Protein AF-A0A2V7J668-F1 (afdb_monomer_lite)

pLDDT: mean 85.53, std 18.86, range [38.38, 98.31]

Radius of gyration: 23.27 Å; chains: 1; bounding box: 38×22×91 Å

Sequence (118 aa):
MPLKPTGHMTRWLVTAAIVAVACSGSPIMTHEQLESEMRHLRSLDAEAQLLQDVVAAHHSKSRFTREHARYLQRSAHEHAHSLAQARSVPGDEAELERVRAAATRLEERFVALVIEMQ

Secondary structure (DSSP, 8-state):
-PPPP-TTHHHHHHHHHHHHHHSS---EE-HHHHHHHHHHHHHHHHHHHHHHHHHHTT-S-HHHHHHHHHHHHHHHHHHHHHHHH-EEPTT-HHHHHHHHHHHHHHHHHHHHHHHHT-

Structure (mmCIF, N/CA/C/O backbone):
data_AF-A0A2V7J668-F1
#
_entry.id   AF-A0A2V7J668-F1
#
loop_
_atom_site.group_PDB
_atom_site.id
_atom_site.type_symbol
_atom_site.label_atom_id
_atom_site.label_alt_id
_atom_site.label_comp_id
_atom_site.label_asym_id
_atom_site.label_entity_id
_atom_site.label_seq_id
_atom_site.pdbx_P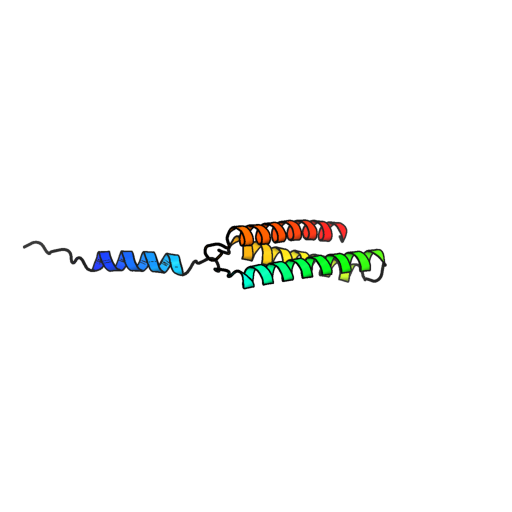DB_ins_code
_atom_site.Cartn_x
_atom_site.Cartn_y
_atom_site.Cartn_z
_atom_site.occupancy
_atom_site.B_iso_or_equiv
_atom_site.auth_seq_id
_atom_site.auth_comp_id
_atom_site.auth_asym_id
_atom_site.auth_atom_id
_atom_site.pdbx_PDB_model_num
ATOM 1 N N . MET A 1 1 ? -6.651 -9.460 70.629 1.00 38.38 1 MET A N 1
ATOM 2 C CA . MET A 1 1 ? -6.941 -8.463 69.574 1.00 38.38 1 MET A CA 1
ATOM 3 C C . MET A 1 1 ? -6.182 -8.859 68.310 1.00 38.38 1 MET A C 1
ATOM 5 O O . MET A 1 1 ? -4.973 -8.673 68.299 1.00 38.38 1 MET A O 1
ATOM 9 N N . PRO A 1 2 ? -6.815 -9.461 67.289 1.00 40.97 2 PRO A N 1
ATOM 10 C CA . PRO A 1 2 ? -6.174 -9.668 65.996 1.00 40.97 2 PRO A CA 1
ATOM 11 C C . PRO A 1 2 ? -6.401 -8.451 65.085 1.00 40.97 2 PRO A C 1
ATOM 13 O O . PRO A 1 2 ? -7.495 -7.885 65.034 1.00 40.97 2 PRO A O 1
ATOM 16 N N . LEU A 1 3 ? -5.328 -8.029 64.416 1.00 55.97 3 LEU A N 1
ATOM 17 C CA . LEU A 1 3 ? -5.255 -6.856 63.547 1.00 55.97 3 LEU A CA 1
ATOM 18 C C . LEU A 1 3 ? -6.170 -7.019 62.324 1.00 55.97 3 LEU A C 1
ATOM 20 O O . LEU A 1 3 ? -6.101 -8.004 61.593 1.00 55.97 3 LEU A O 1
ATOM 24 N N . LYS A 1 4 ? -7.034 -6.022 62.122 1.00 48.50 4 LYS A N 1
ATOM 25 C CA . LYS A 1 4 ? -7.960 -5.890 60.993 1.00 48.50 4 LYS A CA 1
ATOM 26 C C . LYS A 1 4 ? -7.144 -5.653 59.707 1.00 48.50 4 LYS A C 1
ATOM 28 O O . LYS A 1 4 ? -6.372 -4.693 59.687 1.00 48.50 4 LYS A O 1
ATOM 33 N N . PRO A 1 5 ? -7.302 -6.455 58.639 1.00 50.97 5 PRO A N 1
ATOM 34 C CA . PRO A 1 5 ? -6.637 -6.175 57.377 1.00 50.97 5 PRO A CA 1
ATOM 35 C C . PRO A 1 5 ? -7.254 -4.916 56.763 1.00 50.97 5 PRO A C 1
ATOM 37 O O . PRO A 1 5 ? -8.465 -4.808 56.565 1.00 50.97 5 PRO A O 1
ATOM 40 N N . THR A 1 6 ? -6.405 -3.924 56.529 1.00 50.59 6 THR A N 1
ATOM 41 C CA . THR A 1 6 ? -6.740 -2.622 55.962 1.00 50.59 6 THR A CA 1
ATOM 42 C C . THR A 1 6 ? -7.185 -2.794 54.508 1.00 50.59 6 THR A C 1
ATOM 44 O O . THR A 1 6 ? -6.379 -3.046 53.616 1.00 50.59 6 THR A O 1
ATOM 47 N N . GLY A 1 7 ? -8.484 -2.608 54.246 1.00 52.00 7 GLY A N 1
ATOM 48 C CA . GLY A 1 7 ? -9.124 -2.690 52.918 1.00 52.00 7 GLY A CA 1
ATOM 49 C C . GLY A 1 7 ? -8.642 -1.671 51.871 1.00 52.00 7 GLY A C 1
ATOM 50 O O . GLY A 1 7 ? -9.290 -1.480 50.847 1.00 52.00 7 GLY A O 1
ATOM 51 N N . HIS A 1 8 ? -7.510 -1.009 52.113 1.00 50.56 8 HIS A N 1
ATOM 52 C CA . HIS A 1 8 ? -6.889 -0.062 51.197 1.00 50.56 8 HIS A CA 1
ATOM 53 C C . HIS A 1 8 ? -5.944 -0.738 50.196 1.00 50.56 8 HIS A C 1
ATOM 55 O O . HIS A 1 8 ? -5.902 -0.306 49.049 1.00 50.56 8 HIS A O 1
ATOM 61 N N . MET A 1 9 ? -5.220 -1.803 50.570 1.00 47.22 9 MET A N 1
ATOM 62 C CA . MET A 1 9 ? -4.214 -2.415 49.678 1.00 47.22 9 MET A CA 1
ATOM 63 C C . MET A 1 9 ? -4.844 -3.126 48.473 1.00 47.22 9 MET A C 1
ATOM 65 O O . MET A 1 9 ? -4.333 -3.025 47.361 1.00 47.22 9 MET A O 1
ATOM 69 N N . THR A 1 10 ? -6.001 -3.764 48.653 1.00 52.12 10 THR A N 1
ATOM 70 C CA . THR A 1 10 ? -6.701 -4.475 47.571 1.00 52.12 10 THR A CA 1
ATOM 71 C C . THR A 1 10 ? -7.255 -3.522 46.511 1.00 52.12 10 THR A C 1
ATOM 73 O O . THR A 1 10 ? -7.300 -3.859 45.332 1.00 52.12 10 THR A O 1
ATOM 76 N N . ARG A 1 11 ? -7.628 -2.298 46.908 1.00 50.97 11 ARG A N 1
ATOM 77 C CA . ARG A 1 11 ? -8.178 -1.280 46.003 1.00 50.97 11 ARG A CA 1
ATOM 78 C C . ARG A 1 11 ? -7.108 -0.664 45.096 1.00 50.97 11 ARG A C 1
ATOM 80 O O . ARG A 1 11 ? -7.419 -0.309 43.968 1.00 50.97 11 ARG A O 1
ATOM 87 N N . TRP A 1 12 ? -5.854 -0.589 45.545 1.00 49.69 12 TRP A N 1
ATOM 88 C CA . TRP A 1 12 ? -4.736 -0.118 44.715 1.00 49.69 12 TRP A CA 1
ATOM 89 C C . TRP A 1 12 ? -4.316 -1.134 43.646 1.00 49.69 12 TRP A C 1
ATOM 91 O O . TRP A 1 12 ? -3.990 -0.739 42.528 1.00 49.69 12 TRP A O 1
ATOM 101 N N . LEU A 1 13 ? -4.392 -2.433 43.951 1.00 51.81 13 LEU A N 1
ATOM 102 C CA . LEU A 1 13 ? -4.047 -3.491 42.994 1.00 51.81 13 LEU A CA 1
ATOM 103 C C . LEU A 1 13 ? -5.027 -3.564 41.809 1.00 51.81 13 LEU A C 1
ATOM 105 O O . LEU A 1 13 ? -4.602 -3.796 40.681 1.00 51.81 13 LEU A O 1
ATOM 109 N N . VAL A 1 14 ? -6.318 -3.293 42.031 1.00 52.81 14 VAL A N 1
ATOM 110 C CA . VAL A 1 14 ? -7.330 -3.284 40.954 1.00 52.81 14 VAL A CA 1
ATOM 111 C C . VAL A 1 14 ? -7.162 -2.072 40.028 1.00 52.81 14 VAL A C 1
ATOM 113 O O . VAL A 1 14 ? -7.268 -2.211 38.812 1.00 52.81 14 VAL A O 1
ATOM 116 N N . THR A 1 15 ? -6.826 -0.896 40.563 1.00 51.69 15 THR A N 1
ATOM 117 C CA . THR A 1 15 ? -6.607 0.311 39.745 1.00 51.69 15 THR A CA 1
ATOM 118 C C . THR A 1 15 ? -5.348 0.195 38.878 1.00 51.69 15 THR A C 1
ATOM 120 O O . THR A 1 15 ? -5.353 0.632 37.730 1.00 51.69 15 THR A O 1
ATOM 123 N N . ALA A 1 16 ? -4.289 -0.449 39.383 1.00 49.84 16 ALA A N 1
ATOM 124 C CA . ALA A 1 16 ? -3.068 -0.695 38.613 1.00 49.84 16 ALA A CA 1
ATOM 125 C C . ALA A 1 16 ? -3.299 -1.662 37.433 1.00 49.84 16 ALA A C 1
ATOM 127 O O . ALA A 1 16 ? -2.741 -1.460 36.356 1.00 49.84 16 ALA A O 1
ATOM 128 N N . ALA A 1 17 ? -4.172 -2.662 37.600 1.00 52.06 17 ALA A N 1
ATOM 129 C CA . ALA A 1 17 ? -4.523 -3.591 36.526 1.00 52.06 17 ALA A CA 1
ATOM 130 C C . ALA A 1 17 ? -5.310 -2.915 35.384 1.00 52.06 17 ALA A C 1
ATOM 132 O O . ALA A 1 17 ? -5.101 -3.247 34.222 1.00 52.06 17 ALA A O 1
ATOM 133 N N . ILE A 1 18 ? -6.164 -1.930 35.687 1.00 51.59 18 ILE A N 1
ATOM 134 C CA . ILE A 1 18 ? -6.962 -1.216 34.672 1.00 51.59 18 ILE A CA 1
ATOM 135 C C . ILE A 1 18 ? -6.097 -0.225 33.872 1.00 51.59 18 ILE A C 1
ATOM 137 O O . ILE A 1 18 ? -6.274 -0.089 32.663 1.00 51.59 18 ILE A O 1
ATOM 141 N N . VAL A 1 19 ? -5.104 0.410 34.505 1.00 51.19 19 VAL A N 1
ATOM 142 C CA . VAL A 1 19 ? -4.162 1.313 33.815 1.00 51.19 19 VAL A CA 1
ATOM 143 C C . VAL A 1 19 ? -3.175 0.538 32.927 1.00 51.19 19 VAL A C 1
ATOM 145 O O . VAL A 1 19 ? -2.806 1.022 31.860 1.00 51.19 19 VAL A O 1
ATOM 148 N N . ALA A 1 20 ? -2.811 -0.697 33.288 1.00 48.88 20 ALA A N 1
ATOM 149 C CA . ALA A 1 20 ? -1.940 -1.539 32.461 1.00 48.88 20 ALA A CA 1
ATOM 150 C C . ALA A 1 20 ? -2.581 -1.970 31.121 1.00 48.88 20 ALA A C 1
ATOM 152 O O . ALA A 1 20 ? -1.870 -2.181 30.138 1.00 48.88 20 ALA A O 1
ATOM 153 N N . VAL A 1 21 ? -3.916 -2.044 31.039 1.00 51.41 21 VAL A N 1
ATOM 154 C CA . VAL A 1 21 ? -4.636 -2.367 29.789 1.00 51.41 21 VAL A CA 1
ATOM 155 C C . VAL A 1 21 ? -4.737 -1.153 28.853 1.00 51.41 21 VAL A C 1
ATOM 157 O O . VAL A 1 21 ? -4.841 -1.319 27.641 1.00 51.41 21 VAL A O 1
ATOM 160 N N . ALA A 1 22 ? -4.642 0.071 29.380 1.00 47.62 22 ALA A N 1
ATOM 161 C CA . ALA A 1 22 ? -4.762 1.297 28.588 1.00 47.62 22 ALA A CA 1
ATOM 162 C C . ALA A 1 22 ? -3.462 1.711 27.867 1.00 47.62 22 ALA A C 1
ATOM 164 O O . ALA A 1 22 ? -3.519 2.474 26.908 1.00 47.62 22 ALA A O 1
ATOM 165 N N . CYS A 1 23 ? -2.300 1.196 28.285 1.00 47.81 23 CYS A N 1
ATOM 166 C CA . CYS A 1 23 ? -0.994 1.612 27.750 1.00 47.81 23 CYS A CA 1
ATOM 167 C C . CYS A 1 23 ? -0.309 0.575 26.842 1.00 47.81 23 CYS A C 1
ATOM 169 O O . CYS A 1 23 ? 0.794 0.822 26.367 1.00 47.81 23 CYS A O 1
ATOM 171 N N . SER A 1 24 ? -0.953 -0.563 26.570 1.00 48.22 24 SER A N 1
ATOM 172 C CA . SER A 1 24 ? -0.550 -1.503 25.504 1.00 48.22 24 SER A CA 1
ATOM 173 C C . SER A 1 24 ? -1.402 -1.335 24.235 1.00 48.22 24 SER A C 1
ATOM 175 O O . SER A 1 24 ? -1.435 -2.206 23.369 1.00 48.22 24 SER A O 1
ATOM 177 N N . GLY A 1 25 ? -2.136 -0.219 24.158 1.00 55.06 25 GLY A N 1
ATOM 178 C CA . GLY A 1 25 ? -3.237 0.003 23.235 1.00 55.06 25 GLY A CA 1
ATOM 179 C C . GLY A 1 25 ? -2.794 0.180 21.790 1.00 55.06 25 GLY A C 1
ATOM 180 O O . GLY A 1 25 ? -2.253 1.218 21.420 1.00 55.06 25 GLY A O 1
ATOM 181 N N . SER A 1 26 ? -3.110 -0.823 20.974 1.00 68.94 26 SER A N 1
ATOM 182 C CA . SER A 1 26 ? -3.520 -0.675 19.577 1.00 68.94 26 SER A CA 1
ATOM 183 C C . SER A 1 26 ? -3.997 0.746 19.234 1.00 68.94 26 SER A C 1
ATOM 185 O O . SER A 1 26 ? -4.933 1.217 19.893 1.00 68.94 26 SER A O 1
ATOM 187 N N . PRO A 1 27 ? -3.426 1.424 18.219 1.00 86.44 27 PRO A N 1
ATOM 188 C CA . PRO A 1 27 ? -3.860 2.767 17.853 1.00 86.44 27 PRO A CA 1
ATOM 189 C C . PRO A 1 27 ? -5.344 2.748 17.467 1.00 86.44 27 PRO A C 1
ATOM 191 O O . PRO A 1 27 ? -5.766 1.937 16.640 1.00 86.44 27 PRO A O 1
ATOM 194 N N . ILE A 1 28 ? -6.139 3.618 18.097 1.00 92.62 28 ILE A N 1
ATOM 195 C CA . ILE A 1 28 ? -7.545 3.819 17.734 1.00 92.62 28 ILE A CA 1
ATOM 196 C C . ILE A 1 28 ? -7.585 4.780 16.545 1.00 92.62 28 ILE A C 1
ATOM 198 O O . ILE A 1 28 ? -7.021 5.869 16.625 1.00 92.62 28 ILE A O 1
ATOM 202 N N . MET A 1 29 ? -8.243 4.371 15.464 1.00 94.31 29 MET A N 1
ATOM 203 C CA . MET A 1 29 ? -8.367 5.119 14.218 1.00 94.31 29 MET A CA 1
ATOM 204 C C . MET A 1 29 ? -9.778 5.675 14.049 1.00 94.31 29 MET A C 1
ATOM 206 O O . MET A 1 29 ? -10.762 4.954 14.236 1.00 94.31 29 MET A O 1
ATOM 210 N N . THR A 1 30 ? -9.866 6.949 13.676 1.00 95.25 30 THR A N 1
ATOM 211 C CA . THR A 1 30 ? -11.113 7.592 13.247 1.00 95.25 30 THR A CA 1
ATOM 212 C C . THR A 1 30 ? -11.412 7.281 11.782 1.00 95.25 30 THR A C 1
ATOM 214 O O . THR A 1 30 ? -10.512 6.907 11.023 1.00 95.25 30 THR A O 1
ATOM 217 N N . HIS A 1 31 ? -12.659 7.497 11.365 1.00 95.44 31 HIS A N 1
ATOM 218 C CA . HIS A 1 31 ? -13.082 7.437 9.969 1.00 95.44 31 HIS A CA 1
ATOM 219 C C . HIS A 1 31 ? -12.129 8.182 9.013 1.00 95.44 31 HIS A C 1
ATOM 221 O O . HIS A 1 31 ? -11.648 7.612 8.037 1.00 95.44 31 HIS A O 1
ATOM 227 N N . GLU A 1 32 ? -11.755 9.429 9.323 1.00 95.81 32 GLU A N 1
ATOM 228 C CA . GLU A 1 32 ? -10.884 10.236 8.457 1.00 95.81 32 GLU A CA 1
ATOM 229 C C . GLU A 1 32 ? -9.474 9.647 8.334 1.00 95.81 32 GLU A C 1
ATOM 231 O O . GLU A 1 32 ? -8.840 9.743 7.278 1.00 95.81 32 GLU A O 1
ATOM 236 N N . GLN A 1 33 ? -8.972 9.028 9.407 1.00 96.06 33 GLN A N 1
ATOM 237 C CA . GLN A 1 33 ? -7.688 8.332 9.388 1.00 96.06 33 GLN A CA 1
ATOM 238 C C . GLN A 1 33 ? -7.768 7.071 8.524 1.00 96.06 33 GLN A C 1
ATOM 240 O O . GLN A 1 33 ? -6.859 6.831 7.732 1.00 96.06 33 GLN A O 1
ATOM 245 N N . LEU A 1 34 ? -8.862 6.308 8.610 1.00 97.00 34 LEU A N 1
ATOM 246 C CA . LEU A 1 34 ? -9.096 5.136 7.762 1.00 97.00 34 LEU A CA 1
ATOM 247 C C . LEU A 1 34 ? -9.214 5.514 6.278 1.00 97.00 34 LEU A C 1
ATOM 249 O O . LEU A 1 34 ? -8.608 4.862 5.424 1.00 97.00 34 LEU A O 1
ATOM 253 N N . GLU A 1 35 ? -9.915 6.602 5.955 1.00 97.31 35 GLU A N 1
ATOM 254 C CA . GLU A 1 35 ? -9.954 7.123 4.588 1.00 97.31 35 GLU A CA 1
ATOM 255 C C . GLU A 1 35 ? -8.569 7.561 4.098 1.00 97.31 35 GLU A C 1
ATOM 257 O O . GLU A 1 35 ? -8.209 7.346 2.936 1.00 97.31 35 GLU A O 1
ATOM 262 N N . SER A 1 36 ? -7.793 8.210 4.969 1.00 96.94 36 SER A N 1
ATOM 263 C CA . SER A 1 36 ? -6.438 8.650 4.645 1.00 96.94 36 SER A CA 1
ATOM 264 C C . SER A 1 36 ? -5.525 7.464 4.349 1.00 96.94 36 SER A C 1
ATOM 266 O O . SER A 1 36 ? -4.810 7.490 3.347 1.00 96.94 36 SER A O 1
ATOM 268 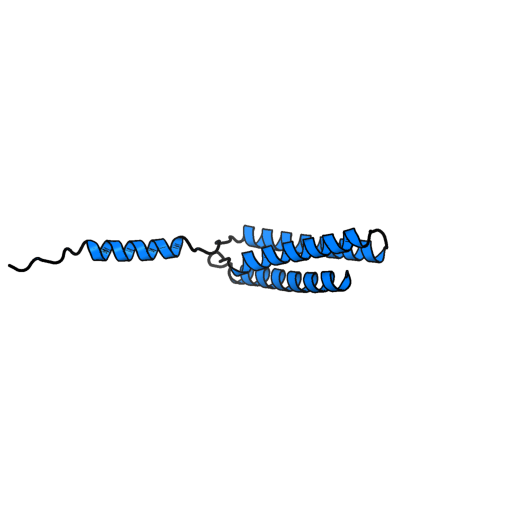N N . GLU A 1 37 ? -5.598 6.405 5.155 1.00 97.19 37 GLU A N 1
ATOM 269 C CA . GLU A 1 37 ? -4.888 5.152 4.896 1.00 97.19 37 GLU A CA 1
ATOM 270 C C . GLU A 1 37 ? -5.313 4.534 3.564 1.00 97.19 37 GLU A C 1
ATOM 272 O O . GLU A 1 37 ? -4.468 4.188 2.744 1.00 97.19 37 GLU A O 1
ATOM 277 N N . MET A 1 38 ? -6.614 4.480 3.269 1.00 98.00 38 MET A N 1
ATOM 278 C CA . MET A 1 38 ? -7.095 3.981 1.978 1.00 98.00 38 MET A CA 1
ATOM 279 C C . MET A 1 38 ? -6.547 4.795 0.794 1.00 98.00 38 MET A C 1
ATOM 281 O O . MET A 1 38 ? -6.179 4.223 -0.235 1.00 98.00 38 MET A O 1
ATOM 285 N N . ARG A 1 39 ? -6.474 6.128 0.912 1.00 98.00 39 ARG A N 1
ATOM 286 C CA . ARG A 1 39 ? -5.857 6.987 -0.114 1.00 98.00 39 ARG A CA 1
ATOM 287 C C . ARG A 1 39 ? -4.364 6.699 -0.266 1.00 98.00 39 ARG A C 1
ATOM 289 O O . ARG A 1 39 ? -3.887 6.642 -1.397 1.00 98.00 39 ARG A O 1
ATOM 296 N N . HIS A 1 40 ? -3.653 6.473 0.836 1.00 97.38 40 HIS A N 1
ATOM 297 C CA . HIS A 1 40 ? -2.237 6.116 0.809 1.00 97.38 40 HIS A CA 1
ATOM 298 C C . HIS A 1 40 ? -2.022 4.774 0.096 1.00 97.38 40 HIS A C 1
ATOM 300 O O . HIS A 1 40 ? -1.251 4.706 -0.858 1.00 97.38 40 HIS A O 1
ATOM 306 N N . LEU A 1 41 ? -2.777 3.733 0.461 1.00 98.00 41 LEU A N 1
ATOM 307 C CA . LEU A 1 41 ? -2.701 2.421 -0.190 1.00 98.00 41 LEU A CA 1
ATOM 308 C C . LEU A 1 41 ? -2.948 2.518 -1.705 1.00 98.00 41 LEU A C 1
ATOM 310 O O . LEU A 1 41 ? -2.219 1.918 -2.489 1.00 98.00 41 LEU A O 1
ATOM 314 N N . ARG A 1 42 ? -3.923 3.330 -2.137 1.00 98.00 42 ARG A N 1
ATOM 315 C CA . ARG A 1 42 ? -4.164 3.594 -3.569 1.00 98.00 42 ARG A CA 1
ATOM 316 C C . ARG A 1 42 ? -3.003 4.323 -4.246 1.00 98.00 42 ARG A C 1
ATOM 318 O O . ARG A 1 42 ? -2.727 4.057 -5.411 1.00 98.00 42 ARG A O 1
ATOM 325 N N . SER A 1 43 ? -2.334 5.234 -3.542 1.00 97.88 43 SER A N 1
ATOM 326 C CA . SER A 1 43 ? -1.149 5.926 -4.060 1.00 97.88 43 SER A CA 1
ATOM 327 C C . SER A 1 43 ? 0.012 4.960 -4.286 1.00 97.88 43 SER A C 1
ATOM 329 O O . SER A 1 43 ? 0.637 5.012 -5.341 1.00 97.88 43 SER A O 1
ATOM 331 N N . LEU A 1 44 ? 0.268 4.054 -3.338 1.00 97.81 44 LEU A N 1
ATOM 332 C CA . LEU A 1 44 ? 1.292 3.015 -3.487 1.00 97.81 44 LEU A CA 1
ATOM 333 C C . LEU A 1 44 ? 0.971 2.085 -4.664 1.00 97.81 44 LEU A C 1
ATOM 335 O O . LEU A 1 44 ? 1.851 1.740 -5.448 1.00 97.81 44 LEU A O 1
ATOM 339 N N . ASP A 1 45 ? -0.298 1.704 -4.818 1.00 97.81 45 ASP A N 1
ATOM 340 C CA . ASP A 1 45 ? -0.758 0.875 -5.935 1.00 97.81 45 ASP A CA 1
ATOM 341 C C . ASP A 1 45 ? -0.526 1.553 -7.299 1.00 97.81 45 ASP A C 1
ATOM 343 O O . ASP A 1 45 ? -0.057 0.921 -8.249 1.00 97.81 45 ASP A O 1
ATOM 347 N N . ALA A 1 46 ? -0.787 2.862 -7.380 1.00 97.94 46 ALA A N 1
ATOM 348 C CA . ALA A 1 46 ? -0.508 3.664 -8.567 1.00 97.94 46 ALA A CA 1
ATOM 349 C C . ALA A 1 46 ? 1.000 3.786 -8.848 1.00 97.94 46 ALA A C 1
ATOM 351 O O . ALA A 1 46 ? 1.418 3.684 -10.000 1.00 97.94 46 ALA A O 1
ATOM 352 N N . GLU A 1 47 ? 1.828 3.955 -7.816 1.00 97.62 47 GLU A N 1
ATOM 353 C CA . GLU A 1 47 ? 3.290 3.986 -7.952 1.00 97.62 47 GLU A CA 1
ATOM 354 C C . GLU A 1 47 ? 3.842 2.649 -8.470 1.00 97.62 47 GLU A C 1
ATOM 356 O O . GLU A 1 47 ? 4.708 2.630 -9.346 1.00 97.62 47 GLU A O 1
ATOM 361 N N . ALA A 1 48 ? 3.282 1.522 -8.023 1.00 96.25 48 ALA A N 1
ATOM 362 C CA . ALA A 1 48 ? 3.630 0.208 -8.553 1.00 96.25 48 ALA A CA 1
ATOM 363 C C . ALA A 1 48 ? 3.269 0.056 -10.035 1.00 96.25 48 ALA A C 1
ATOM 365 O O . ALA A 1 48 ? 4.065 -0.489 -10.802 1.00 96.25 48 ALA A O 1
ATOM 366 N N . GLN A 1 49 ? 2.108 0.569 -10.455 1.00 96.75 49 GLN A N 1
ATOM 367 C CA . GLN A 1 49 ? 1.733 0.582 -11.869 1.00 96.75 49 GLN A CA 1
ATOM 368 C C . GLN A 1 49 ? 2.716 1.420 -12.699 1.00 96.75 49 GLN A C 1
ATOM 370 O O . GLN A 1 49 ? 3.197 0.956 -13.730 1.00 96.75 49 GLN A O 1
ATOM 375 N N . LEU A 1 50 ? 3.086 2.611 -12.219 1.00 96.12 50 LEU A N 1
ATOM 376 C CA . LEU A 1 50 ? 4.080 3.457 -12.886 1.00 96.12 50 LEU A CA 1
ATOM 377 C C . LEU A 1 50 ? 5.437 2.754 -13.008 1.00 96.12 50 LEU A C 1
ATOM 379 O O . LEU A 1 50 ? 6.090 2.848 -14.048 1.00 96.12 50 LEU A O 1
ATOM 383 N N . LEU A 1 51 ? 5.862 2.024 -11.973 1.00 95.00 51 LEU A N 1
ATOM 384 C CA . LEU A 1 51 ? 7.089 1.237 -12.032 1.00 95.00 51 LEU A CA 1
ATOM 385 C C . LEU A 1 51 ? 7.005 0.154 -13.116 1.00 95.00 51 LEU A C 1
ATOM 387 O O . LEU A 1 51 ? 7.955 -0.004 -13.884 1.00 95.00 51 LEU A O 1
ATOM 391 N N . GLN A 1 52 ? 5.888 -0.573 -13.194 1.00 94.62 52 GLN A N 1
ATOM 392 C CA . GLN A 1 52 ? 5.669 -1.600 -14.217 1.00 94.62 52 GLN A CA 1
ATOM 393 C C . GLN A 1 52 ? 5.712 -1.002 -15.631 1.00 94.62 52 GLN A C 1
ATOM 395 O O . GLN A 1 52 ? 6.386 -1.553 -16.502 1.00 94.62 52 GLN A O 1
ATOM 400 N N . ASP A 1 53 ? 5.095 0.161 -15.840 1.00 94.88 53 ASP A N 1
ATOM 401 C CA . ASP A 1 53 ? 5.104 0.856 -17.130 1.00 94.88 53 ASP A CA 1
ATOM 402 C C . ASP A 1 53 ? 6.525 1.302 -17.527 1.00 94.88 53 ASP A C 1
ATOM 404 O O . ASP A 1 53 ? 6.953 1.124 -18.670 1.00 94.88 53 ASP A O 1
ATOM 408 N N . VAL A 1 54 ? 7.304 1.826 -16.573 1.00 92.62 54 VAL A N 1
ATOM 409 C CA . VAL A 1 54 ? 8.709 2.215 -16.790 1.00 92.62 54 VAL A CA 1
ATOM 410 C C . VAL A 1 54 ? 9.583 1.007 -17.141 1.00 92.62 54 VAL A C 1
ATOM 412 O O . VAL A 1 54 ? 10.470 1.115 -17.997 1.00 92.62 54 VAL A O 1
ATOM 415 N N . VAL A 1 55 ? 9.341 -0.139 -16.500 1.00 92.88 55 VAL A N 1
ATOM 416 C CA . VAL A 1 55 ? 10.040 -1.397 -16.797 1.00 92.88 55 VAL A CA 1
ATOM 417 C C . VAL A 1 55 ? 9.689 -1.894 -18.195 1.00 92.88 55 VAL A C 1
ATOM 419 O O . VAL A 1 55 ? 10.599 -2.214 -18.961 1.00 92.88 55 VAL A O 1
ATOM 422 N N . ALA A 1 56 ? 8.403 -1.905 -18.550 1.00 92.81 56 ALA A N 1
ATOM 423 C CA . ALA A 1 56 ? 7.930 -2.315 -19.870 1.00 92.81 56 ALA A CA 1
ATOM 424 C C . ALA A 1 56 ? 8.477 -1.416 -20.993 1.00 92.81 56 ALA A C 1
ATOM 426 O O . ALA A 1 56 ? 8.789 -1.898 -22.079 1.00 92.81 56 ALA A O 1
ATOM 427 N N . ALA A 1 57 ? 8.659 -0.121 -20.721 1.00 93.88 57 ALA A N 1
ATOM 428 C CA . ALA A 1 57 ? 9.271 0.826 -21.650 1.00 93.88 57 ALA A CA 1
ATOM 429 C C . ALA A 1 57 ? 10.808 0.718 -21.736 1.00 93.88 57 ALA A C 1
ATOM 431 O O . ALA A 1 57 ? 11.424 1.446 -22.510 1.00 93.88 57 ALA A O 1
ATOM 432 N N . HIS A 1 58 ? 11.453 -0.145 -20.941 1.00 89.62 58 HIS A N 1
ATOM 433 C CA . HIS A 1 58 ? 12.915 -0.217 -20.806 1.00 89.62 58 HIS A CA 1
ATOM 434 C C . HIS A 1 58 ? 13.570 1.130 -20.429 1.00 89.62 58 HIS A C 1
ATOM 436 O O . HIS A 1 58 ? 14.724 1.397 -20.768 1.00 89.62 58 HIS A O 1
ATOM 442 N N . HIS A 1 59 ? 12.845 1.984 -19.700 1.00 89.00 59 HIS A N 1
ATOM 443 C CA . HIS A 1 59 ? 13.282 3.333 -19.323 1.00 89.00 59 HIS A CA 1
ATOM 444 C C . HIS A 1 59 ? 13.947 3.402 -17.936 1.00 89.00 59 HIS A C 1
ATOM 446 O O . HIS A 1 59 ? 14.243 4.491 -17.442 1.00 89.00 59 HIS A O 1
ATOM 452 N N . SER A 1 60 ? 14.234 2.262 -17.299 1.00 88.69 60 SER A N 1
ATOM 453 C CA . SER A 1 60 ? 14.940 2.201 -16.016 1.00 88.69 60 SER A CA 1
ATOM 454 C C . SER A 1 60 ? 16.153 1.278 -16.037 1.00 88.69 60 SER A C 1
ATOM 456 O O . SER A 1 60 ? 16.276 0.332 -16.812 1.00 88.69 60 SER A O 1
ATOM 458 N N . LYS A 1 61 ? 17.071 1.539 -15.104 1.00 92.94 61 LYS A N 1
ATOM 459 C CA . LYS A 1 61 ? 18.152 0.605 -14.780 1.00 92.94 61 LYS A CA 1
ATOM 460 C C . LYS A 1 61 ? 17.593 -0.513 -13.901 1.00 92.94 61 LYS A C 1
ATOM 462 O O . LYS A 1 61 ? 16.897 -0.227 -12.930 1.00 92.94 61 LYS A O 1
ATOM 467 N N . SER A 1 62 ? 18.004 -1.758 -14.141 1.00 91.69 62 SER A N 1
ATOM 468 C CA . SER A 1 62 ? 17.572 -2.927 -13.352 1.00 91.69 62 SER A CA 1
ATOM 469 C C . SER A 1 62 ? 17.779 -2.758 -11.841 1.00 91.69 62 SER A C 1
ATOM 471 O O . SER A 1 62 ? 16.937 -3.155 -11.040 1.00 91.69 62 SER A O 1
ATOM 473 N N . ARG A 1 63 ? 18.878 -2.108 -11.429 1.00 93.94 63 ARG A N 1
ATOM 474 C CA . ARG A 1 63 ? 19.125 -1.778 -10.017 1.00 93.94 63 ARG A CA 1
ATOM 475 C C . ARG A 1 63 ? 18.054 -0.847 -9.443 1.00 93.94 63 ARG A C 1
ATOM 477 O O . ARG A 1 63 ? 17.614 -1.085 -8.328 1.00 93.94 63 ARG A O 1
ATOM 484 N N . PHE A 1 64 ? 17.650 0.186 -10.185 1.00 93.75 64 PHE A N 1
ATOM 485 C CA . PHE A 1 64 ? 16.610 1.116 -9.738 1.00 93.75 64 PHE A CA 1
ATOM 486 C C . PHE A 1 64 ? 15.285 0.381 -9.547 1.00 93.75 64 PHE A C 1
ATOM 488 O O . PHE A 1 64 ? 14.711 0.450 -8.468 1.00 93.75 64 PHE A O 1
ATOM 495 N N . THR A 1 65 ? 14.860 -0.395 -10.546 1.00 95.25 65 THR A N 1
ATOM 496 C CA . THR A 1 65 ? 13.604 -1.148 -10.476 1.00 95.25 65 THR A CA 1
ATOM 497 C C . THR A 1 65 ? 13.551 -2.080 -9.270 1.00 95.25 65 THR A C 1
ATOM 499 O O . THR A 1 65 ? 12.563 -2.091 -8.543 1.00 95.25 65 THR A O 1
ATOM 502 N N . ARG A 1 66 ? 14.630 -2.825 -9.014 1.00 95.06 66 ARG A N 1
ATOM 503 C CA . ARG A 1 66 ? 14.692 -3.778 -7.900 1.00 95.06 66 ARG A CA 1
ATOM 504 C C . ARG A 1 66 ? 14.621 -3.095 -6.537 1.00 95.06 66 ARG A C 1
ATOM 506 O O . ARG A 1 66 ? 13.898 -3.551 -5.658 1.00 95.06 66 ARG A O 1
ATOM 513 N N . GLU A 1 67 ? 15.380 -2.016 -6.349 1.00 96.00 67 GLU A N 1
ATOM 514 C CA . GLU A 1 67 ? 15.349 -1.262 -5.091 1.00 96.00 67 GLU A CA 1
ATOM 515 C C . GLU A 1 67 ? 13.991 -0.590 -4.878 1.00 96.00 67 GLU A C 1
ATOM 517 O O . GLU A 1 67 ? 13.476 -0.590 -3.763 1.00 96.00 67 GLU A O 1
ATOM 522 N N . HIS A 1 68 ? 13.371 -0.084 -5.944 1.00 96.56 68 HIS A N 1
ATOM 523 C CA . HIS A 1 68 ? 12.070 0.564 -5.848 1.00 96.56 68 HIS A CA 1
ATOM 524 C C . HIS A 1 68 ? 10.934 -0.435 -5.577 1.00 96.56 68 HIS A C 1
ATOM 526 O O . HIS A 1 68 ? 10.099 -0.188 -4.713 1.00 96.56 68 HIS A O 1
ATOM 532 N N . ALA A 1 69 ? 10.956 -1.620 -6.197 1.00 96.56 69 ALA A N 1
ATOM 533 C CA . ALA A 1 69 ? 10.023 -2.699 -5.865 1.00 96.56 69 ALA A CA 1
ATOM 534 C C . ALA A 1 69 ? 10.140 -3.122 -4.385 1.00 96.56 69 ALA A C 1
ATOM 536 O O . ALA A 1 69 ? 9.133 -3.305 -3.705 1.00 96.56 69 ALA A O 1
ATOM 537 N N . ARG A 1 70 ? 11.369 -3.213 -3.850 1.00 97.12 70 ARG A N 1
ATOM 538 C CA . ARG A 1 70 ? 11.611 -3.497 -2.420 1.00 97.12 70 ARG A CA 1
ATOM 539 C C . ARG A 1 70 ? 11.142 -2.372 -1.501 1.00 97.12 70 ARG A C 1
ATOM 541 O O . ARG A 1 70 ? 10.724 -2.649 -0.380 1.00 97.12 70 ARG A O 1
ATOM 548 N N . TYR A 1 71 ? 11.260 -1.118 -1.937 1.00 96.56 71 TYR A N 1
ATOM 549 C CA . TYR A 1 71 ? 10.706 0.025 -1.214 1.00 96.56 71 TYR A CA 1
ATOM 550 C C . TYR A 1 71 ? 9.186 -0.109 -1.095 1.00 96.56 71 TYR A C 1
ATOM 552 O O . TYR A 1 71 ? 8.683 -0.139 0.024 1.00 96.56 71 TYR A O 1
ATOM 560 N N . LEU A 1 72 ? 8.492 -0.314 -2.218 1.00 97.25 72 LEU A N 1
ATOM 561 C CA . LEU A 1 72 ? 7.039 -0.487 -2.244 1.00 97.25 72 LEU A CA 1
ATOM 562 C C . LEU A 1 72 ? 6.595 -1.640 -1.339 1.00 97.25 72 LEU A C 1
ATOM 564 O O . LEU A 1 72 ? 5.730 -1.448 -0.486 1.00 97.25 72 LEU A O 1
ATOM 568 N N . GLN A 1 73 ? 7.243 -2.807 -1.452 1.00 97.38 73 GLN A N 1
ATOM 569 C CA . GLN A 1 73 ? 6.979 -3.964 -0.588 1.00 97.38 73 GLN A CA 1
ATOM 570 C C . GLN A 1 73 ? 7.084 -3.609 0.898 1.00 97.38 73 GLN A C 1
ATOM 572 O O . GLN A 1 73 ? 6.195 -3.944 1.679 1.00 97.38 73 GLN A O 1
ATOM 577 N N . ARG A 1 74 ? 8.164 -2.930 1.295 1.00 97.25 74 ARG A N 1
ATOM 578 C CA . ARG A 1 74 ? 8.390 -2.547 2.692 1.00 97.25 74 ARG A CA 1
ATOM 579 C C . ARG A 1 74 ? 7.330 -1.566 3.182 1.00 97.25 74 ARG A C 1
ATOM 581 O O . ARG A 1 74 ? 6.795 -1.769 4.264 1.00 97.25 74 ARG A O 1
ATOM 588 N N . SER A 1 75 ? 6.993 -0.561 2.378 1.00 96.38 75 SER A N 1
ATOM 589 C CA . SER A 1 75 ? 5.948 0.405 2.716 1.00 96.38 75 SER A CA 1
ATOM 590 C C . SER A 1 75 ? 4.591 -0.280 2.888 1.00 96.38 75 SER A C 1
ATOM 592 O O . SER A 1 75 ? 3.943 -0.085 3.913 1.00 96.38 75 SER A O 1
ATOM 594 N N . ALA A 1 76 ? 4.181 -1.151 1.961 1.00 96.19 76 ALA A N 1
ATOM 595 C CA . ALA A 1 76 ? 2.927 -1.893 2.111 1.00 96.19 76 ALA A CA 1
ATOM 596 C C . ALA A 1 76 ? 2.921 -2.790 3.358 1.00 96.19 76 ALA A C 1
ATOM 598 O O . ALA A 1 76 ? 1.924 -2.813 4.077 1.00 96.19 76 ALA A O 1
ATOM 599 N N . HIS A 1 77 ? 4.035 -3.469 3.650 1.00 97.31 77 HIS A N 1
ATOM 600 C CA . HIS A 1 77 ? 4.182 -4.284 4.857 1.00 97.31 77 HIS A CA 1
ATOM 601 C C . HIS A 1 77 ? 4.020 -3.455 6.141 1.00 97.31 77 HIS A C 1
ATOM 603 O O . HIS A 1 77 ? 3.300 -3.856 7.054 1.00 97.31 77 HIS A O 1
ATOM 609 N N . GLU A 1 78 ? 4.642 -2.274 6.215 1.00 95.00 78 GLU A N 1
ATOM 610 C CA . GLU A 1 78 ? 4.523 -1.370 7.367 1.00 95.00 78 GLU A CA 1
ATOM 611 C C . GLU A 1 78 ? 3.068 -0.924 7.594 1.00 95.00 78 GLU A C 1
ATOM 613 O O . GLU A 1 78 ? 2.574 -0.984 8.725 1.00 95.00 78 GLU A O 1
ATOM 618 N N . HIS A 1 79 ? 2.350 -0.558 6.525 1.00 94.81 79 HIS A N 1
ATOM 619 C CA . HIS A 1 79 ? 0.927 -0.212 6.602 1.00 94.81 79 HIS A CA 1
ATOM 620 C C . HIS A 1 79 ? 0.065 -1.407 7.025 1.00 94.81 79 HIS A C 1
ATOM 622 O O . HIS A 1 79 ? -0.748 -1.279 7.942 1.00 94.81 79 HIS A O 1
ATOM 628 N N . ALA A 1 80 ? 0.260 -2.581 6.416 1.00 96.06 80 ALA A N 1
ATOM 629 C CA . ALA A 1 80 ? -0.478 -3.796 6.761 1.00 96.06 80 ALA A CA 1
ATOM 630 C C . ALA A 1 80 ? -0.270 -4.184 8.234 1.00 96.06 80 ALA A C 1
ATOM 632 O O . ALA A 1 80 ? -1.235 -4.448 8.954 1.00 96.06 80 ALA A O 1
ATOM 633 N N . HIS A 1 81 ? 0.973 -4.132 8.715 1.00 94.94 81 HIS A N 1
ATOM 634 C CA . HIS A 1 81 ? 1.320 -4.431 10.102 1.00 94.94 81 HIS A CA 1
ATOM 635 C C . HIS A 1 81 ? 0.742 -3.408 11.096 1.00 94.94 81 HIS A C 1
ATOM 637 O O . HIS A 1 81 ? 0.271 -3.787 12.174 1.00 94.94 81 HIS A O 1
ATOM 643 N N . SER A 1 82 ? 0.748 -2.118 10.746 1.00 92.56 82 SER A N 1
ATOM 644 C CA . SER A 1 82 ? 0.122 -1.057 11.547 1.00 92.56 82 SER A CA 1
ATOM 645 C C . SER A 1 82 ? -1.395 -1.258 11.649 1.00 92.56 82 SER A C 1
ATOM 647 O O . SER A 1 82 ? -1.959 -1.310 12.745 1.00 92.56 82 SER A O 1
ATOM 649 N N . LEU A 1 83 ? -2.058 -1.486 10.511 1.00 95.38 83 LEU A N 1
ATOM 650 C CA . LEU A 1 83 ? -3.502 -1.709 10.434 1.00 95.38 83 LEU A CA 1
ATOM 651 C C . LEU A 1 83 ? -3.933 -2.993 11.147 1.00 95.38 83 LEU A C 1
ATOM 653 O O . LEU A 1 83 ? -4.985 -3.005 11.789 1.00 95.38 83 LEU A O 1
ATOM 657 N N . ALA A 1 84 ? -3.135 -4.062 11.095 1.00 95.19 84 ALA A N 1
ATOM 658 C CA . ALA A 1 84 ? -3.406 -5.310 11.813 1.00 95.19 84 ALA A CA 1
ATOM 659 C C . ALA A 1 84 ? -3.511 -5.094 13.331 1.00 95.19 84 ALA A C 1
ATOM 661 O O . ALA A 1 84 ? -4.304 -5.750 14.004 1.00 95.19 84 ALA A O 1
ATOM 662 N N . GLN A 1 85 ? -2.758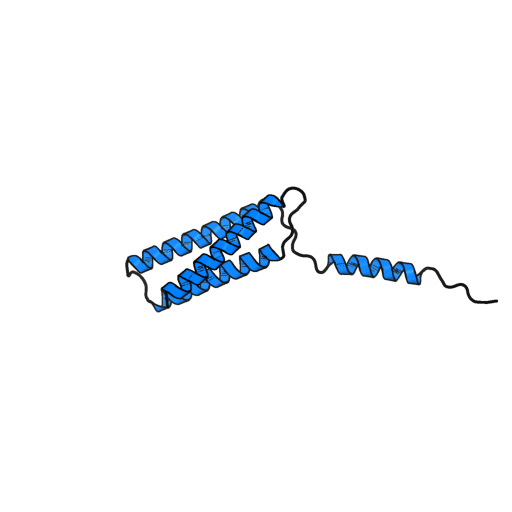 -4.132 13.863 1.00 94.31 85 GLN A N 1
ATOM 663 C CA . GLN A 1 85 ? -2.780 -3.789 15.281 1.00 94.31 85 GLN A CA 1
ATOM 664 C C . GLN A 1 85 ? -3.783 -2.693 15.627 1.00 94.31 85 GLN A C 1
ATOM 666 O O . GLN A 1 85 ? -4.046 -2.508 16.809 1.00 94.31 85 GLN A O 1
ATOM 671 N N . ALA A 1 86 ? -4.339 -1.968 14.658 1.00 94.00 86 ALA A N 1
ATOM 672 C CA . ALA A 1 86 ? -5.257 -0.863 14.911 1.00 94.00 86 ALA A CA 1
ATOM 673 C C . ALA A 1 86 ? -6.615 -1.312 15.489 1.00 94.00 86 ALA A C 1
ATOM 675 O O . ALA A 1 86 ? -7.010 -2.479 15.441 1.00 94.00 86 ALA A O 1
ATOM 676 N N . ARG A 1 87 ? -7.371 -0.369 16.039 1.00 94.62 87 ARG A N 1
ATOM 677 C CA . ARG A 1 87 ? -8.801 -0.525 16.346 1.00 94.62 87 ARG A CA 1
ATOM 678 C C . ARG A 1 87 ? -9.544 0.661 15.761 1.00 94.62 87 ARG A C 1
ATOM 680 O O . ARG A 1 87 ? -8.969 1.734 15.665 1.00 94.62 87 ARG A O 1
ATOM 687 N N . SER A 1 88 ? -10.797 0.493 15.373 1.00 94.38 88 SER A N 1
ATOM 688 C CA . SER A 1 88 ? -11.619 1.617 14.929 1.00 94.38 88 SER A CA 1
ATOM 689 C C . SER A 1 88 ? -12.340 2.245 16.118 1.00 94.38 88 SER A C 1
ATOM 691 O O . SER A 1 88 ? -12.463 1.639 17.188 1.00 94.38 88 SER A O 1
ATOM 693 N N . VAL A 1 89 ? -12.850 3.456 15.923 1.00 93.62 89 VAL A N 1
ATOM 694 C CA . VAL A 1 89 ? -13.951 3.956 16.750 1.00 93.62 89 VAL A CA 1
ATOM 695 C C . VAL A 1 89 ? -15.223 3.114 16.511 1.00 93.62 89 VAL A C 1
ATOM 697 O O . VAL A 1 89 ? -15.341 2.476 15.457 1.00 93.62 89 VAL A O 1
ATOM 700 N N . PRO A 1 90 ? -16.170 3.076 17.471 1.00 92.00 90 PRO A N 1
ATOM 701 C CA . PRO A 1 90 ? -17.423 2.346 17.298 1.00 92.00 90 PRO A CA 1
ATOM 702 C C . PRO A 1 90 ? -18.206 2.819 16.068 1.00 92.00 90 PRO A C 1
ATOM 704 O O . PRO A 1 90 ? -18.487 4.011 15.951 1.00 92.00 90 PRO A O 1
ATOM 707 N N . GLY A 1 91 ? -18.593 1.891 15.192 1.00 94.44 91 GLY A N 1
ATOM 708 C CA . GLY A 1 91 ? -19.328 2.167 13.951 1.00 94.44 91 GLY A CA 1
ATOM 709 C C . GLY A 1 91 ? -18.478 2.082 12.678 1.00 94.44 91 GLY A C 1
ATOM 710 O O . GLY A 1 91 ? -19.041 1.882 11.601 1.00 94.44 91 GLY A O 1
ATOM 711 N N . ASP A 1 92 ? -17.148 2.151 12.798 1.00 95.31 92 ASP A N 1
ATOM 712 C CA . ASP A 1 92 ? -16.205 2.123 11.669 1.00 95.31 92 ASP A CA 1
ATOM 713 C C . ASP A 1 92 ? -15.486 0.767 11.508 1.00 95.31 92 ASP A C 1
ATOM 715 O O . ASP A 1 92 ? -14.548 0.630 10.719 1.00 95.31 92 ASP A O 1
ATOM 719 N N . GLU A 1 93 ? -15.910 -0.276 12.228 1.00 96.94 93 GLU A N 1
ATOM 720 C CA . GLU A 1 93 ? -15.246 -1.588 12.225 1.00 96.94 93 GLU A CA 1
ATOM 721 C C . GLU A 1 93 ? -15.198 -2.191 10.818 1.00 96.94 93 GLU A C 1
ATOM 723 O O . GLU A 1 93 ? -14.165 -2.690 10.372 1.00 96.94 93 GLU A O 1
ATOM 728 N N . ALA A 1 94 ? -16.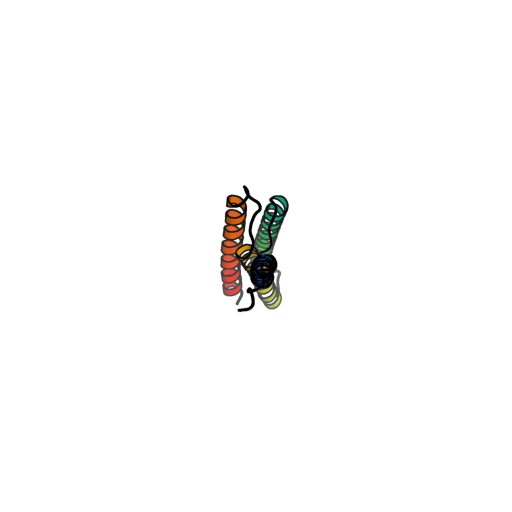311 -2.103 10.086 1.00 97.62 94 ALA A N 1
ATOM 729 C CA . ALA A 1 94 ? -16.393 -2.601 8.718 1.00 97.62 94 ALA A CA 1
ATOM 730 C C . ALA A 1 94 ? -15.432 -1.859 7.780 1.00 97.62 94 ALA A C 1
ATOM 732 O O . ALA A 1 94 ? -14.936 -2.436 6.814 1.00 97.62 94 ALA A O 1
ATOM 733 N N . GLU A 1 95 ? -15.166 -0.581 8.042 1.00 97.88 95 GLU A N 1
ATOM 734 C CA . GLU A 1 95 ? -14.223 0.194 7.253 1.00 97.88 95 GLU A CA 1
ATOM 735 C C . GLU A 1 95 ? -12.781 -0.177 7.557 1.00 97.88 95 GLU A C 1
ATOM 737 O O . GLU A 1 95 ? -12.018 -0.410 6.619 1.00 97.88 95 GLU A O 1
ATOM 742 N N . LEU A 1 96 ? -12.429 -0.332 8.834 1.00 97.62 96 LEU A N 1
ATOM 743 C CA . LEU A 1 96 ? -11.117 -0.841 9.222 1.00 97.62 96 LEU A CA 1
ATOM 744 C C . LEU A 1 96 ? -10.835 -2.201 8.569 1.00 97.62 96 LEU A C 1
ATOM 746 O O . LEU A 1 96 ? -9.758 -2.391 8.008 1.00 97.62 96 LEU A O 1
ATOM 750 N N . GLU A 1 97 ? -11.809 -3.113 8.545 1.00 98.12 97 GLU A N 1
ATOM 751 C CA . GLU A 1 97 ? -11.659 -4.402 7.860 1.00 98.12 97 GLU A CA 1
ATOM 752 C C . GLU A 1 97 ? -11.480 -4.258 6.340 1.00 98.12 97 GLU A C 1
ATOM 754 O O . GLU A 1 97 ? -10.657 -4.954 5.742 1.00 98.12 97 GLU A O 1
ATOM 759 N N . ARG A 1 98 ? -12.174 -3.311 5.690 1.00 98.12 98 ARG A N 1
ATOM 760 C CA . ARG A 1 98 ? -11.941 -3.017 4.262 1.00 98.12 98 ARG A CA 1
ATOM 761 C C . ARG A 1 98 ? -10.525 -2.509 4.008 1.00 98.12 98 ARG A C 1
ATOM 763 O O . ARG A 1 98 ? -9.907 -2.919 3.023 1.00 98.12 98 ARG A O 1
ATOM 770 N N . VAL A 1 99 ? -10.026 -1.618 4.864 1.00 98.00 99 VAL A N 1
ATOM 771 C CA . VAL A 1 99 ? -8.682 -1.036 4.746 1.00 98.00 99 VAL A CA 1
ATOM 772 C C . VAL A 1 99 ? -7.616 -2.104 4.996 1.00 98.00 99 VAL A C 1
ATOM 774 O O . VAL A 1 99 ? -6.695 -2.232 4.193 1.00 98.00 99 VAL A O 1
ATOM 777 N N . ARG A 1 100 ? -7.787 -2.953 6.017 1.00 98.31 100 ARG A N 1
ATOM 778 C CA . ARG A 1 100 ? -6.932 -4.127 6.272 1.00 98.31 100 ARG A CA 1
ATOM 779 C C . ARG A 1 100 ? -6.864 -5.056 5.073 1.00 98.31 100 ARG A C 1
ATOM 781 O O . ARG A 1 100 ? -5.778 -5.364 4.596 1.00 98.31 100 ARG A O 1
ATOM 788 N N . ALA A 1 101 ? -8.019 -5.447 4.540 1.00 98.19 101 ALA A N 1
ATOM 789 C CA . ALA A 1 101 ? -8.075 -6.336 3.389 1.00 98.19 101 ALA A CA 1
ATOM 790 C C . ALA A 1 101 ? -7.406 -5.717 2.148 1.00 98.19 101 ALA A C 1
ATOM 792 O O . ALA A 1 101 ? -6.800 -6.434 1.354 1.00 98.19 101 ALA A O 1
ATOM 793 N N . ALA A 1 102 ? -7.511 -4.397 1.959 1.00 98.06 102 ALA A N 1
ATOM 794 C CA . ALA A 1 102 ? -6.794 -3.698 0.896 1.00 98.06 102 ALA A CA 1
ATOM 795 C C . ALA A 1 102 ? -5.275 -3.715 1.118 1.00 98.06 102 ALA A C 1
ATOM 797 O O . ALA A 1 102 ? -4.546 -4.021 0.177 1.00 98.06 102 ALA A O 1
ATOM 798 N N . ALA A 1 103 ? -4.811 -3.454 2.342 1.00 97.94 103 ALA A N 1
ATOM 799 C CA . ALA A 1 103 ? -3.391 -3.480 2.684 1.00 97.94 103 ALA A CA 1
ATOM 800 C C . ALA A 1 103 ? -2.775 -4.872 2.480 1.00 97.94 103 ALA A C 1
ATOM 802 O O . ALA A 1 103 ? -1.734 -4.977 1.841 1.00 97.94 103 ALA A O 1
ATOM 803 N N . THR A 1 104 ? -3.449 -5.940 2.924 1.00 97.75 104 THR A N 1
ATOM 804 C CA . THR A 1 104 ? -2.981 -7.323 2.725 1.00 97.75 104 THR A CA 1
ATOM 805 C C . THR A 1 104 ? -2.872 -7.682 1.244 1.00 97.75 104 THR A C 1
ATOM 807 O O . THR A 1 104 ? -1.837 -8.178 0.810 1.00 97.75 104 THR A O 1
ATOM 810 N N . ARG A 1 105 ? -3.894 -7.376 0.430 1.00 97.56 105 ARG A N 1
ATOM 811 C CA . ARG A 1 105 ? -3.826 -7.630 -1.022 1.00 97.56 105 ARG A CA 1
ATOM 812 C C . ARG A 1 105 ? -2.691 -6.856 -1.693 1.00 97.56 105 ARG A C 1
ATOM 814 O O . ARG A 1 105 ? -2.068 -7.359 -2.625 1.00 97.56 105 ARG A O 1
ATOM 821 N N . LEU A 1 106 ? -2.444 -5.626 -1.247 1.00 97.31 106 LEU A N 1
ATOM 822 C CA . LEU A 1 106 ? -1.377 -4.792 -1.791 1.00 97.31 106 LEU A CA 1
ATOM 823 C C . LEU A 1 106 ? 0.008 -5.333 -1.417 1.00 97.31 106 LEU A C 1
ATOM 825 O O . LEU A 1 106 ? 0.896 -5.392 -2.265 1.00 97.31 106 LEU A O 1
ATOM 829 N N . GLU A 1 107 ? 0.179 -5.778 -0.174 1.00 97.38 107 GLU A N 1
ATOM 830 C CA . GLU A 1 107 ? 1.396 -6.440 0.291 1.00 97.38 107 GLU A CA 1
ATOM 831 C C . GLU A 1 107 ? 1.701 -7.694 -0.544 1.00 97.38 107 GLU A C 1
ATOM 833 O O . GLU A 1 107 ? 2.808 -7.830 -1.066 1.00 97.38 107 GLU A O 1
ATOM 838 N N . GLU A 1 108 ? 0.709 -8.566 -0.752 1.00 96.62 108 GLU A N 1
ATOM 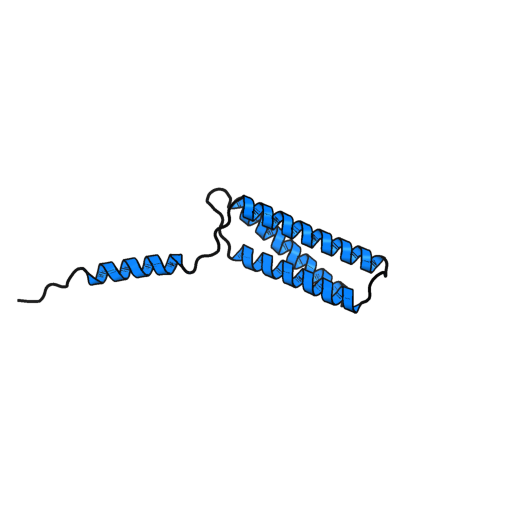839 C CA . GLU A 1 108 ? 0.834 -9.758 -1.603 1.00 96.62 108 GLU A CA 1
ATOM 840 C C . GLU A 1 108 ? 1.238 -9.394 -3.040 1.00 96.62 108 GLU A C 1
ATOM 842 O O . GLU A 1 108 ? 2.160 -9.993 -3.604 1.00 96.62 108 GLU A O 1
ATOM 847 N N . ARG A 1 109 ? 0.602 -8.365 -3.622 1.00 96.38 109 ARG A N 1
ATOM 848 C CA . ARG A 1 109 ? 0.958 -7.848 -4.952 1.00 96.38 109 ARG A CA 1
ATOM 849 C C . ARG A 1 109 ? 2.417 -7.392 -5.001 1.00 96.38 109 ARG A C 1
ATOM 851 O O . ARG A 1 109 ? 3.107 -7.666 -5.981 1.00 96.38 109 ARG A O 1
ATOM 858 N N . PHE A 1 110 ? 2.908 -6.699 -3.978 1.00 96.94 110 PHE A N 1
ATOM 859 C CA . PHE A 1 110 ? 4.280 -6.184 -3.980 1.00 96.94 110 PHE A CA 1
ATOM 860 C C . PHE A 1 110 ? 5.327 -7.255 -3.696 1.00 96.94 110 PHE A C 1
ATOM 862 O O . PHE A 1 110 ? 6.434 -7.170 -4.226 1.00 96.94 110 PHE A O 1
ATOM 869 N N . VAL A 1 111 ? 4.981 -8.301 -2.943 1.00 96.69 111 VAL A N 1
ATOM 870 C CA . VAL A 1 111 ? 5.804 -9.515 -2.866 1.00 96.69 111 VAL A CA 1
ATOM 871 C C . VAL A 1 111 ? 5.967 -10.125 -4.261 1.00 96.69 111 VAL A C 1
ATOM 873 O O . VAL A 1 111 ? 7.096 -10.408 -4.666 1.00 96.69 111 VAL A O 1
ATOM 876 N N . ALA A 1 112 ? 4.876 -10.271 -5.021 1.00 95.50 112 ALA A N 1
ATOM 877 C CA . ALA A 1 112 ? 4.932 -10.781 -6.393 1.00 95.50 112 ALA A CA 1
ATOM 878 C C . ALA A 1 112 ? 5.777 -9.879 -7.309 1.00 95.50 112 ALA A C 1
ATOM 880 O O . ALA A 1 112 ? 6.669 -10.371 -7.998 1.00 95.50 112 ALA A O 1
ATOM 881 N N . LEU A 1 113 ? 5.586 -8.559 -7.236 1.00 93.94 113 LEU A N 1
ATOM 882 C CA . LEU A 1 113 ? 6.373 -7.587 -8.000 1.00 93.94 113 LEU A CA 1
ATOM 883 C C . LEU A 1 113 ? 7.876 -7.703 -7.709 1.00 93.94 113 LEU A C 1
ATOM 885 O O . LEU A 1 113 ? 8.696 -7.661 -8.620 1.00 93.94 113 LEU A O 1
ATOM 889 N N . VAL A 1 114 ? 8.271 -7.874 -6.445 1.00 94.88 114 VAL A N 1
ATOM 890 C CA . VAL A 1 114 ? 9.685 -8.066 -6.091 1.00 94.88 114 VAL A CA 1
ATOM 891 C C . VAL A 1 114 ? 10.247 -9.352 -6.696 1.00 94.88 114 VAL A C 1
ATOM 893 O O . VAL A 1 114 ? 11.411 -9.351 -7.090 1.00 94.88 114 VAL A O 1
ATOM 896 N N . ILE A 1 115 ? 9.460 -10.428 -6.778 1.00 95.19 115 ILE A N 1
ATOM 897 C CA . ILE A 1 115 ? 9.873 -11.689 -7.413 1.00 95.19 115 ILE A CA 1
ATOM 898 C C . ILE A 1 115 ? 10.045 -11.504 -8.927 1.00 95.19 115 ILE A C 1
ATOM 900 O O . ILE A 1 115 ? 11.043 -11.961 -9.474 1.00 95.19 115 ILE A O 1
ATOM 904 N N . GLU A 1 116 ? 9.131 -10.792 -9.592 1.00 91.12 116 GLU A N 1
ATOM 905 C CA . GLU A 1 116 ? 9.209 -10.499 -11.034 1.00 91.12 116 GLU A CA 1
ATOM 906 C C . GLU A 1 116 ? 10.449 -9.676 -11.420 1.00 9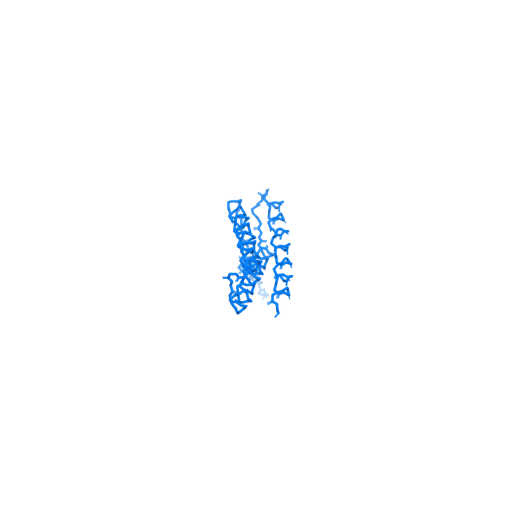1.12 116 GLU A C 1
ATOM 908 O O . GLU A 1 116 ? 10.949 -9.790 -12.536 1.00 91.12 116 GLU A O 1
ATOM 913 N N . MET A 1 117 ? 10.952 -8.846 -10.501 1.00 88.19 117 MET A N 1
ATOM 914 C CA . MET A 1 117 ? 12.038 -7.887 -10.754 1.00 88.19 117 MET A CA 1
ATOM 915 C C . MET A 1 117 ? 13.428 -8.380 -10.307 1.00 88.19 117 MET A C 1
ATOM 917 O O . MET A 1 117 ? 14.383 -7.588 -10.269 1.00 88.19 117 MET A O 1
ATOM 921 N N . GLN A 1 118 ? 13.552 -9.653 -9.915 1.00 83.38 118 GLN A N 1
ATOM 922 C CA . GLN A 1 118 ? 14.828 -10.281 -9.541 1.00 83.38 118 GLN A CA 1
ATOM 923 C C . GLN A 1 118 ? 15.651 -10.693 -10.757 1.00 83.38 118 GLN A C 1
ATOM 925 O O . GLN A 1 118 ? 16.851 -10.304 -10.753 1.00 83.38 118 GLN A O 1
#

Foldseek 3Di:
DDDDPDPPVVVVVVVVVVVVVVVVAAAEDEPVRLVVLVVVLVVLVVVLVVLVVCVVVVVDDLVVSLVVLVVSLVVLVVSLVSLVRHHYDPPCRVSSVVSNVSSVVSNVVSVVSNVVSD